Protein AF-A0A653C0L1-F1 (afdb_monomer)

Mean predicted aligned error: 23.34 Å

Foldseek 3Di:
DDWDQDPPRDIADADPPPRHHADPVRHDDDDDDDDDPPDPPDDDDDDDDPDDDVPVVVVVVVVVVVVVVCVVVVVVVVVVVVVVVVVVVVVVVVVVVVVVCVVVDDPDDPDDDDDPPVPDPPPVVPPPPPPPDPDPDDPVQKDFDDFPDADPVGTDTDIDD

Organism: Callosobruchus maculatus (NCBI:txid64391)

pLDDT: mean 72.15, std 14.88, range [45.66, 97.25]

Sequence (161 aa):
MACSPFPNNTYICLCTHDSFPPSANGTCRRNVVTVGPGVDGRIPVMPPRNTSLDSQKKEAAEITIDYARINFMVPSIFVGIISFVLLASIVAYCRRRSRRNAAQASPINLKQSLLVAERYAPNPQYSTCSAAGVPVLRKETLSFLKEVGEGCFGKVFKGEF

Structure (mmCIF, N/CA/C/O backbone):
data_AF-A0A653C0L1-F1
#
_entry.id   AF-A0A653C0L1-F1
#
loop_
_atom_site.group_PDB
_atom_site.id
_atom_site.type_symbol
_atom_site.label_atom_id
_atom_site.label_alt_id
_atom_site.label_comp_id
_atom_site.label_asym_id
_atom_site.label_entity_id
_atom_site.label_seq_id
_atom_site.pdbx_PDB_ins_code
_atom_site.Cartn_x
_atom_site.Cartn_y
_atom_site.Cartn_z
_atom_site.occupancy
_atom_site.B_iso_or_equiv
_atom_site.auth_seq_id
_atom_site.auth_comp_id
_atom_site.auth_asym_id
_atom_site.auth_atom_id
_atom_site.pdbx_PDB_model_num
ATOM 1 N N . MET A 1 1 ? 34.614 10.670 -36.253 1.00 77.50 1 MET A N 1
ATOM 2 C CA . MET A 1 1 ? 34.278 9.279 -35.884 1.00 77.50 1 MET A CA 1
ATOM 3 C C . ME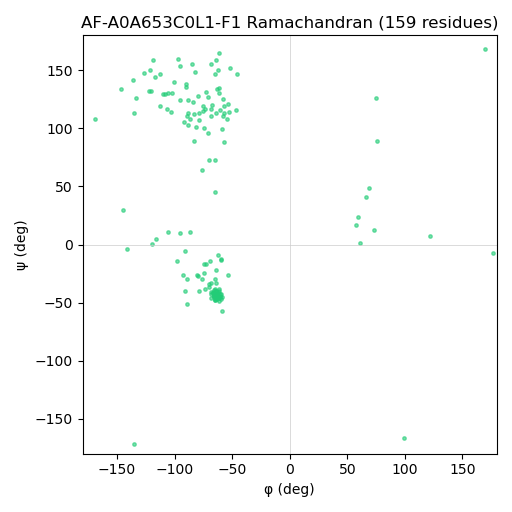T A 1 1 ? 33.655 9.297 -34.504 1.00 77.50 1 MET A C 1
ATOM 5 O O . MET A 1 1 ? 34.072 10.116 -33.693 1.00 77.50 1 MET A O 1
ATOM 9 N N . ALA A 1 2 ? 32.661 8.455 -34.261 1.00 83.81 2 ALA A N 1
ATOM 10 C CA . ALA A 1 2 ? 32.048 8.281 -32.951 1.00 83.81 2 ALA A CA 1
ATOM 11 C C . ALA A 1 2 ? 31.858 6.785 -32.705 1.00 83.81 2 ALA A C 1
ATOM 13 O O . ALA A 1 2 ? 31.539 6.052 -33.639 1.00 83.81 2 ALA A O 1
ATOM 14 N N . CYS A 1 3 ? 32.081 6.332 -31.475 1.00 85.88 3 CYS A N 1
ATOM 15 C CA . CYS A 1 3 ? 31.923 4.925 -31.131 1.00 85.88 3 CYS A CA 1
ATOM 16 C C . CYS A 1 3 ? 30.647 4.741 -30.314 1.00 85.88 3 CYS A C 1
ATOM 18 O O . CYS A 1 3 ? 30.401 5.477 -29.358 1.00 85.88 3 CYS A O 1
ATOM 20 N N . SER A 1 4 ? 29.828 3.777 -30.722 1.00 81.50 4 SER A N 1
ATOM 21 C CA . SER A 1 4 ? 28.584 3.410 -30.053 1.00 81.50 4 SER A CA 1
ATOM 22 C C . SER A 1 4 ? 28.707 2.008 -29.456 1.00 81.50 4 SER A C 1
ATOM 24 O O . SER A 1 4 ? 29.382 1.155 -30.044 1.00 81.50 4 SER A O 1
ATOM 26 N N . PRO A 1 5 ? 28.063 1.743 -28.308 1.00 84.94 5 PRO A N 1
ATOM 27 C CA . PRO A 1 5 ? 28.040 0.406 -27.730 1.00 84.94 5 PRO A CA 1
ATOM 28 C C . PRO A 1 5 ? 27.360 -0.580 -28.694 1.00 84.94 5 PRO A C 1
ATOM 30 O O . PRO A 1 5 ? 26.315 -0.279 -29.272 1.00 84.94 5 PRO A O 1
ATOM 33 N N . PHE A 1 6 ? 27.967 -1.750 -28.867 1.00 84.62 6 PHE A N 1
ATOM 34 C CA . PHE A 1 6 ? 27.491 -2.876 -29.670 1.00 84.62 6 PHE A CA 1
ATOM 35 C C . PHE A 1 6 ? 27.286 -4.096 -28.741 1.00 84.62 6 PHE A C 1
ATOM 37 O O . PHE A 1 6 ? 27.829 -4.110 -27.628 1.00 84.62 6 PHE A O 1
ATOM 44 N N . PRO A 1 7 ? 26.470 -5.107 -29.109 1.00 80.19 7 PRO A N 1
ATOM 45 C CA . PRO A 1 7 ? 26.206 -6.252 -28.239 1.00 80.19 7 PRO A CA 1
ATOM 46 C C . PRO A 1 7 ? 27.479 -6.927 -27.711 1.00 80.19 7 PRO A C 1
ATOM 48 O O . PRO A 1 7 ? 28.527 -6.919 -28.357 1.00 80.19 7 PRO A O 1
ATOM 51 N N . ASN A 1 8 ? 27.368 -7.546 -26.532 1.00 80.12 8 ASN A N 1
ATOM 52 C CA . ASN A 1 8 ? 28.460 -8.249 -25.850 1.00 80.12 8 ASN A CA 1
ATOM 53 C C . ASN A 1 8 ? 29.618 -7.346 -25.367 1.00 80.12 8 ASN A C 1
ATOM 55 O O . ASN A 1 8 ? 30.785 -7.707 -25.486 1.00 80.12 8 ASN A O 1
ATOM 59 N N . ASN A 1 9 ? 29.302 -6.164 -24.816 1.00 69.88 9 ASN A N 1
ATOM 60 C CA . ASN A 1 9 ? 30.289 -5.229 -24.248 1.00 69.88 9 ASN A CA 1
ATOM 61 C C . ASN A 1 9 ? 31.356 -4.742 -25.250 1.00 69.88 9 ASN A C 1
ATOM 63 O O . ASN A 1 9 ? 32.451 -4.330 -24.864 1.00 69.88 9 ASN A O 1
ATOM 67 N N . THR A 1 10 ? 31.037 -4.787 -26.543 1.00 85.06 10 THR A N 1
ATOM 68 C CA . THR A 1 10 ? 31.927 -4.334 -27.611 1.00 85.06 10 THR A CA 1
ATOM 69 C C . THR A 1 10 ? 31.569 -2.912 -28.035 1.00 85.06 10 THR A C 1
ATOM 71 O O . THR A 1 10 ? 30.471 -2.420 -27.779 1.00 85.06 10 THR A O 1
ATOM 74 N N . TYR A 1 11 ? 32.508 -2.222 -28.676 1.00 85.31 11 TYR A N 1
ATOM 75 C CA . TYR A 1 11 ? 32.294 -0.880 -29.208 1.00 85.31 11 TYR A CA 1
ATOM 76 C C . TYR A 1 11 ? 32.540 -0.908 -30.707 1.00 85.31 11 TYR A C 1
ATOM 78 O O . TYR A 1 11 ? 33.557 -1.435 -31.158 1.00 85.31 11 TYR A O 1
ATOM 86 N N . ILE A 1 12 ? 31.623 -0.323 -31.474 1.00 86.31 12 ILE A N 1
ATOM 87 C CA . ILE A 1 12 ? 31.801 -0.130 -32.912 1.00 86.31 12 ILE A CA 1
ATOM 88 C C . ILE A 1 12 ? 31.987 1.354 -33.190 1.00 86.31 12 ILE A C 1
ATOM 90 O O . ILE A 1 12 ? 31.212 2.187 -32.722 1.00 86.31 12 ILE A O 1
ATOM 94 N N . CYS A 1 13 ? 33.037 1.693 -33.931 1.00 85.44 13 CYS A N 1
ATOM 95 C CA . CYS A 1 13 ? 33.300 3.064 -34.338 1.00 85.44 13 CYS A CA 1
ATOM 96 C C . CYS A 1 13 ? 32.739 3.295 -35.736 1.00 85.44 13 CYS A C 1
ATOM 98 O O . CYS A 1 13 ? 33.072 2.579 -36.678 1.00 85.44 13 CYS A O 1
ATOM 100 N N . LEU A 1 14 ? 31.884 4.306 -35.848 1.00 89.06 14 LEU A N 1
ATOM 101 C CA . LEU A 1 14 ? 31.188 4.669 -37.070 1.00 89.06 14 LEU A CA 1
ATOM 102 C C . LEU A 1 14 ? 31.529 6.108 -37.463 1.00 89.06 14 LEU A C 1
ATOM 104 O O . LEU A 1 14 ? 31.838 6.984 -36.638 1.00 89.06 14 LEU A O 1
ATOM 108 N N . CYS A 1 15 ? 31.496 6.359 -38.762 1.00 86.56 15 CYS A N 1
ATOM 109 C CA . CYS A 1 15 ? 31.664 7.686 -39.316 1.00 86.56 15 CYS A CA 1
ATOM 110 C C . CYS A 1 15 ? 30.406 8.525 -39.036 1.00 86.56 15 CYS A C 1
ATOM 112 O O . CYS A 1 15 ? 29.278 8.092 -39.230 1.00 86.56 15 CYS A O 1
ATOM 114 N N . THR A 1 16 ? 30.587 9.746 -38.531 1.00 83.44 16 THR A N 1
ATOM 115 C CA . THR A 1 16 ? 29.479 10.570 -38.006 1.00 83.44 16 THR A CA 1
ATOM 116 C C . THR A 1 16 ? 28.566 11.138 -39.087 1.00 83.44 16 THR A C 1
ATOM 118 O O . THR A 1 16 ? 27.482 11.610 -38.774 1.00 83.44 16 THR A O 1
ATOM 121 N N . HIS A 1 17 ? 29.018 11.143 -40.341 1.00 80.94 17 HIS A N 1
ATOM 122 C CA . HIS A 1 17 ? 28.294 11.754 -41.452 1.00 80.94 17 HIS A CA 1
ATOM 123 C C . HIS A 1 17 ? 27.376 10.782 -42.207 1.00 80.94 17 HIS A C 1
ATOM 125 O O . HIS A 1 17 ? 26.403 11.215 -42.811 1.00 80.94 17 HIS A O 1
ATOM 131 N N . ASP A 1 18 ? 27.694 9.490 -42.182 1.00 80.19 18 ASP A N 1
ATOM 132 C CA . ASP A 1 18 ? 27.101 8.450 -43.029 1.00 80.19 18 ASP A CA 1
ATOM 133 C C . ASP A 1 18 ? 26.869 7.123 -42.283 1.00 80.19 18 ASP A C 1
ATOM 135 O O . ASP A 1 18 ? 26.308 6.192 -42.849 1.00 80.19 18 ASP A O 1
ATOM 139 N N . SER A 1 19 ? 27.290 7.027 -41.016 1.00 81.88 19 SER A N 1
ATOM 140 C CA . SER A 1 19 ? 27.166 5.840 -40.159 1.00 81.88 19 SER A CA 1
ATOM 141 C C . SER A 1 19 ? 27.823 4.569 -40.715 1.00 81.88 19 SER A C 1
ATOM 143 O O . SER A 1 19 ? 27.559 3.479 -40.210 1.00 81.88 19 SER A O 1
ATOM 145 N N . PHE A 1 20 ? 28.716 4.689 -41.701 1.00 83.56 20 PHE A N 1
ATOM 146 C CA . PHE A 1 20 ? 29.486 3.566 -42.233 1.00 83.56 20 PHE A CA 1
ATOM 147 C C . PHE A 1 20 ? 30.749 3.295 -41.398 1.00 83.56 20 PHE A C 1
ATOM 149 O O . PHE A 1 20 ? 31.251 4.196 -40.709 1.00 83.56 20 PHE A O 1
ATOM 156 N N . PRO A 1 21 ? 31.277 2.055 -41.427 1.00 84.44 21 PRO A N 1
ATOM 157 C CA . PRO A 1 21 ? 32.549 1.744 -40.792 1.00 84.44 21 PRO A CA 1
ATOM 158 C C . PRO A 1 21 ? 33.699 2.506 -41.476 1.00 84.44 21 PRO A C 1
ATOM 160 O O . PRO A 1 21 ? 33.659 2.730 -42.691 1.00 84.44 21 PRO A O 1
ATOM 163 N N . PRO A 1 22 ? 34.734 2.911 -40.720 1.00 85.38 22 PRO A N 1
ATOM 164 C CA . PRO A 1 22 ? 35.908 3.554 -41.292 1.00 85.38 22 PRO A CA 1
ATOM 165 C C . PRO A 1 22 ? 36.665 2.597 -42.221 1.00 85.38 22 PRO A C 1
ATOM 167 O O . PRO A 1 22 ? 36.565 1.374 -42.112 1.00 85.38 22 PRO A O 1
ATOM 170 N N . SER A 1 23 ? 37.469 3.165 -43.118 1.00 82.94 23 SER A N 1
ATOM 171 C CA . SER A 1 23 ? 38.424 2.392 -43.918 1.00 82.94 23 SER A CA 1
ATOM 172 C C . SER A 1 23 ? 39.448 1.686 -43.016 1.00 82.94 23 SER A C 1
ATOM 174 O O . SER A 1 23 ? 39.627 2.071 -41.860 1.00 82.94 23 SER A O 1
ATOM 176 N N . ALA A 1 24 ? 40.181 0.701 -43.545 1.00 79.50 24 ALA A N 1
ATOM 177 C CA . ALA A 1 24 ? 41.210 -0.047 -42.809 1.00 79.50 24 ALA A CA 1
ATOM 178 C C . ALA A 1 24 ? 42.271 0.858 -42.144 1.00 79.50 24 ALA A C 1
ATOM 180 O O . ALA A 1 24 ? 42.830 0.509 -41.110 1.00 79.50 24 ALA A O 1
ATOM 181 N N . ASN A 1 25 ? 42.486 2.058 -42.692 1.00 80.94 25 ASN A N 1
ATOM 182 C CA . ASN A 1 25 ? 43.395 3.070 -42.147 1.00 80.94 25 ASN A CA 1
ATOM 183 C C . ASN A 1 25 ? 42.745 3.982 -41.082 1.00 80.94 25 ASN A C 1
ATOM 185 O O . ASN A 1 25 ? 43.303 5.020 -40.737 1.00 80.94 25 ASN A O 1
ATOM 189 N N . GLY A 1 26 ? 41.539 3.659 -40.602 1.00 79.50 26 GLY A N 1
ATOM 190 C CA . GLY A 1 26 ? 40.805 4.444 -39.604 1.00 79.50 26 GLY A CA 1
ATOM 191 C C . GLY A 1 26 ? 40.218 5.759 -40.130 1.00 79.50 26 GLY A C 1
ATOM 192 O O . GLY A 1 26 ? 39.795 6.607 -39.346 1.00 79.50 26 GLY A O 1
ATOM 193 N N . THR A 1 27 ? 40.185 5.960 -41.448 1.00 80.88 27 THR A N 1
ATOM 194 C CA . THR A 1 27 ? 39.716 7.205 -42.067 1.00 80.88 27 THR A CA 1
ATOM 195 C C . THR A 1 27 ? 38.285 7.083 -42.583 1.00 80.88 27 THR A C 1
ATOM 197 O O . THR A 1 27 ? 37.888 6.073 -43.164 1.00 80.88 27 THR A O 1
ATOM 200 N N . CYS A 1 28 ? 37.502 8.144 -42.386 1.00 82.50 28 CYS A N 1
ATOM 201 C CA . CYS A 1 28 ? 36.182 8.298 -42.993 1.00 82.50 28 CYS A CA 1
ATOM 202 C C . CYS A 1 28 ? 36.320 9.004 -44.340 1.00 82.50 28 CYS A C 1
ATOM 204 O O . CYS A 1 28 ? 37.058 9.990 -44.451 1.00 82.50 28 CYS A O 1
ATOM 206 N N . ARG A 1 29 ? 35.589 8.540 -45.356 1.00 82.94 29 ARG A N 1
ATOM 207 C CA . ARG A 1 29 ? 35.519 9.243 -46.640 1.00 82.94 29 ARG A CA 1
ATOM 208 C C . ARG A 1 29 ? 34.924 10.632 -46.404 1.00 82.94 29 ARG A C 1
ATOM 210 O O . ARG A 1 29 ? 33.914 10.766 -45.727 1.00 82.94 29 ARG A O 1
ATOM 217 N N . ARG A 1 30 ? 35.566 11.680 -46.923 1.00 73.31 30 ARG A N 1
ATOM 218 C CA . ARG A 1 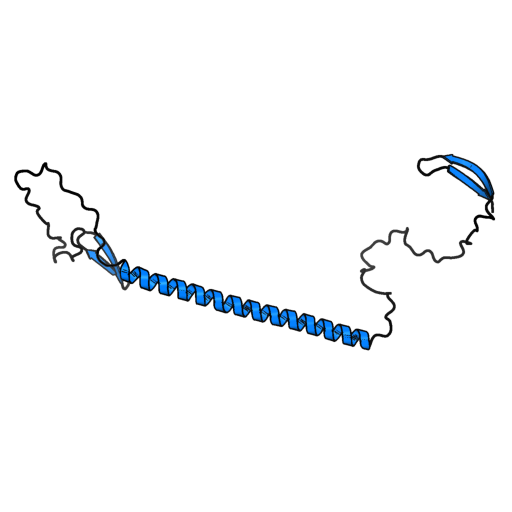30 ? 35.033 13.045 -46.846 1.00 73.31 30 ARG A CA 1
ATOM 219 C C . ARG A 1 30 ? 34.141 13.293 -48.056 1.00 73.31 30 ARG A C 1
ATOM 221 O O . ARG A 1 30 ? 34.614 13.188 -49.186 1.00 73.31 30 ARG A O 1
ATOM 228 N N . ASN A 1 31 ? 32.894 13.687 -47.820 1.00 70.56 31 ASN A N 1
ATOM 229 C CA . ASN A 1 31 ? 32.050 14.236 -48.876 1.00 70.56 31 ASN A CA 1
ATOM 230 C C . ASN A 1 31 ? 32.454 15.693 -49.118 1.00 70.56 31 ASN A C 1
ATOM 232 O O . ASN A 1 31 ? 32.318 16.540 -48.236 1.00 70.56 31 ASN A O 1
ATOM 236 N N . VAL A 1 32 ? 33.004 15.971 -50.300 1.00 69.88 32 VAL A N 1
ATOM 237 C CA . VAL A 1 32 ? 33.327 17.333 -50.733 1.00 69.88 32 VAL A CA 1
ATOM 238 C C . VAL A 1 32 ? 32.094 17.893 -51.424 1.00 69.88 32 VAL A C 1
ATOM 240 O O . VAL A 1 32 ? 31.690 17.398 -52.473 1.00 69.88 32 VAL A O 1
ATOM 243 N N . VAL A 1 33 ? 31.481 18.909 -50.822 1.00 66.06 33 VAL A N 1
ATOM 244 C CA . VAL A 1 33 ? 30.366 19.628 -51.440 1.00 66.06 33 VAL A CA 1
ATOM 245 C C . VAL A 1 33 ? 30.960 20.679 -52.372 1.00 66.06 33 VAL A C 1
ATOM 247 O O . VAL A 1 33 ? 31.606 21.621 -51.918 1.00 66.06 33 VAL A O 1
ATOM 250 N N . THR A 1 34 ? 30.781 20.507 -53.681 1.00 64.44 34 THR A N 1
ATOM 251 C CA . THR A 1 34 ? 31.145 21.522 -54.675 1.00 64.44 34 THR A CA 1
ATOM 252 C C . THR A 1 34 ? 30.213 22.718 -54.536 1.00 64.44 34 THR A C 1
ATOM 254 O O . THR A 1 34 ? 29.004 22.591 -54.730 1.00 64.44 34 THR A O 1
ATOM 257 N N . VAL A 1 35 ? 30.771 23.877 -54.189 1.00 62.28 35 VAL A N 1
ATOM 258 C CA . VAL A 1 35 ? 30.021 25.132 -54.092 1.00 62.28 35 VAL A CA 1
ATOM 259 C C . VAL A 1 35 ? 29.822 25.664 -55.511 1.00 62.28 35 VAL A C 1
ATOM 261 O O . VAL A 1 35 ? 30.778 26.085 -56.157 1.00 62.28 35 VAL A O 1
ATOM 264 N N . GLY A 1 36 ? 28.596 25.573 -56.030 1.00 61.91 36 GLY A N 1
ATOM 265 C CA . GLY A 1 36 ? 28.242 26.176 -57.316 1.00 61.91 36 GLY A CA 1
ATOM 266 C C . GLY A 1 36 ? 28.258 27.711 -57.239 1.00 61.91 36 GLY A C 1
ATOM 267 O O . GLY A 1 36 ? 28.083 28.265 -56.148 1.00 61.91 36 GLY A O 1
ATOM 268 N N . PRO A 1 37 ? 28.454 28.420 -58.366 1.00 57.88 37 PRO A N 1
ATOM 269 C CA . PRO A 1 37 ? 28.410 29.877 -58.379 1.00 57.88 37 PRO A CA 1
ATOM 270 C C . PRO A 1 37 ? 26.989 30.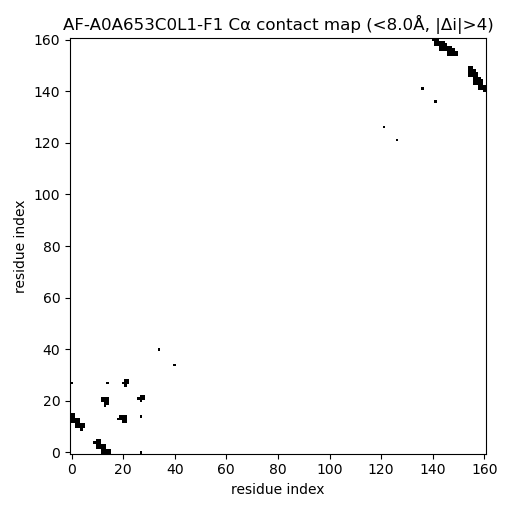333 -58.016 1.00 57.88 37 PRO A C 1
ATOM 272 O O . PRO A 1 37 ? 26.046 30.054 -58.750 1.00 57.88 37 PRO A O 1
ATOM 275 N N . GLY A 1 38 ? 26.829 30.987 -56.860 1.00 60.00 38 GLY A N 1
ATOM 276 C CA . GLY A 1 38 ? 25.536 31.499 -56.381 1.00 60.00 38 GLY A CA 1
ATOM 277 C C . GLY A 1 38 ? 25.067 30.985 -55.015 1.00 60.00 38 GLY A C 1
ATOM 278 O O . GLY A 1 38 ? 23.944 31.280 -54.619 1.00 60.00 38 GLY A O 1
ATOM 279 N N . VAL A 1 39 ? 25.891 30.235 -54.277 1.00 58.38 39 VAL A N 1
ATOM 280 C CA . VAL A 1 39 ? 25.597 29.872 -52.881 1.00 58.38 39 VAL A CA 1
ATOM 281 C C . VAL A 1 39 ? 26.448 30.749 -51.960 1.00 58.38 39 VAL A C 1
ATOM 283 O O . VAL A 1 39 ? 27.670 30.619 -51.966 1.00 58.38 39 VAL A O 1
ATOM 286 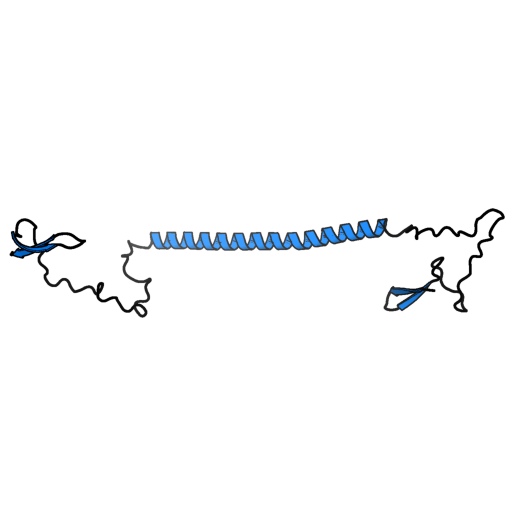N N . ASP A 1 40 ? 25.809 31.627 -51.177 1.00 56.62 40 ASP A N 1
ATOM 287 C CA . ASP A 1 40 ? 26.402 32.632 -50.262 1.00 56.62 40 ASP A CA 1
ATOM 288 C C . ASP A 1 40 ? 27.197 32.041 -49.073 1.00 56.62 40 ASP A C 1
ATOM 290 O O . ASP A 1 40 ? 27.013 32.424 -47.917 1.00 56.62 40 ASP A O 1
ATOM 294 N N . GLY A 1 41 ? 28.056 31.044 -49.301 1.00 58.88 41 GLY A N 1
ATOM 295 C CA . GLY A 1 41 ? 28.920 30.431 -48.282 1.00 58.88 41 GLY A CA 1
ATOM 296 C C . GLY A 1 41 ? 28.182 29.759 -47.113 1.00 58.88 41 GLY A C 1
ATOM 297 O O . GLY A 1 41 ? 28.821 29.230 -46.205 1.00 58.88 41 GLY A O 1
ATOM 298 N N . ARG A 1 42 ? 26.845 29.759 -47.112 1.00 57.47 42 ARG A N 1
ATOM 299 C CA . ARG A 1 42 ? 26.007 29.191 -46.055 1.00 57.47 42 ARG A CA 1
ATOM 300 C C . ARG A 1 42 ? 25.674 27.746 -46.391 1.00 57.47 42 ARG A C 1
ATOM 302 O O . ARG A 1 42 ? 24.848 27.468 -47.255 1.00 57.47 42 ARG A O 1
ATOM 309 N N . ILE A 1 43 ? 26.319 26.828 -45.680 1.00 63.69 43 ILE A N 1
ATOM 310 C CA . ILE A 1 43 ? 25.993 25.402 -45.714 1.00 63.69 43 ILE A CA 1
ATOM 311 C C . ILE A 1 43 ? 24.698 25.206 -44.908 1.00 63.69 43 ILE A C 1
ATOM 313 O O . ILE A 1 43 ? 24.690 25.518 -43.713 1.00 63.69 43 ILE A O 1
ATOM 317 N N . PRO A 1 44 ? 23.600 24.708 -45.503 1.00 61.66 44 PRO A N 1
ATOM 318 C CA . PRO A 1 44 ? 22.389 24.413 -44.750 1.00 61.66 44 PRO A CA 1
ATOM 319 C C . PRO A 1 44 ? 22.651 23.232 -43.808 1.00 61.66 44 PRO A C 1
ATOM 321 O O . PRO A 1 44 ? 22.829 22.094 -44.239 1.00 61.66 44 PRO A O 1
ATOM 324 N N . VAL A 1 45 ? 22.683 23.503 -42.503 1.00 57.72 45 VAL A N 1
ATOM 325 C CA . VAL A 1 45 ? 22.690 22.468 -41.463 1.00 57.72 45 VAL A CA 1
ATOM 326 C C . VAL A 1 45 ? 21.286 21.88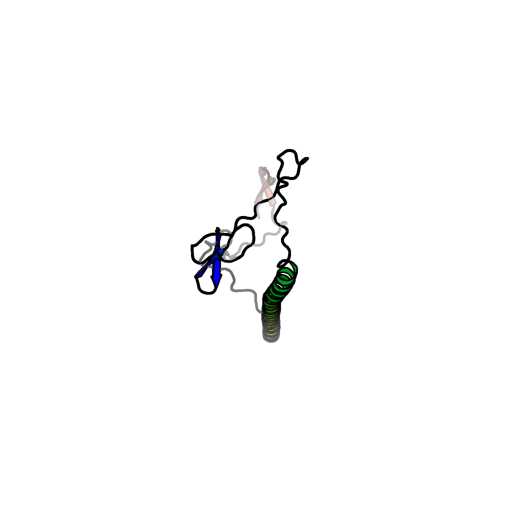3 -41.367 1.00 57.72 45 VAL A C 1
ATOM 328 O O . VAL A 1 45 ? 20.385 22.475 -40.778 1.00 57.72 45 VAL A O 1
ATOM 331 N N . MET A 1 46 ? 21.089 20.721 -41.986 1.00 61.66 46 MET A N 1
ATOM 332 C CA . MET A 1 46 ? 19.879 19.928 -41.797 1.00 61.66 46 MET A CA 1
ATOM 333 C C . MET A 1 46 ? 20.003 19.144 -40.482 1.00 61.66 46 MET A C 1
ATOM 335 O O . MET A 1 46 ? 21.009 18.458 -40.286 1.00 61.66 46 MET A O 1
ATOM 339 N N . PRO A 1 47 ? 19.018 19.224 -39.569 1.00 58.72 47 PRO A N 1
ATOM 340 C CA . PRO A 1 47 ? 18.993 18.353 -38.403 1.00 58.72 47 PRO A CA 1
ATOM 341 C C . PRO A 1 47 ? 18.876 16.884 -38.850 1.00 58.72 47 PRO A C 1
ATOM 343 O O . PRO A 1 47 ? 18.301 16.611 -39.910 1.00 58.72 47 PRO A O 1
ATOM 346 N N . PRO A 1 48 ? 19.415 15.929 -38.070 1.00 56.97 48 PRO A N 1
ATOM 347 C CA . PRO A 1 48 ? 19.385 14.517 -38.426 1.00 56.97 48 PRO A CA 1
ATOM 348 C C . PRO A 1 48 ? 17.939 14.058 -38.636 1.00 56.97 48 PRO A C 1
ATOM 350 O O . PRO A 1 48 ? 17.091 14.142 -37.746 1.00 56.97 48 PRO A O 1
ATOM 353 N N . ARG A 1 49 ? 17.650 13.592 -39.853 1.00 56.31 49 ARG A N 1
ATOM 354 C CA . ARG A 1 49 ? 16.370 12.983 -40.206 1.00 56.31 49 ARG A CA 1
ATOM 355 C C . ARG A 1 49 ? 16.419 11.536 -39.736 1.00 56.31 49 ARG A C 1
ATOM 357 O O . ARG A 1 49 ? 17.031 10.692 -40.384 1.00 56.31 49 ARG A O 1
ATOM 364 N N . ASN A 1 50 ? 15.791 11.264 -38.596 1.00 47.53 50 ASN A N 1
ATOM 365 C CA . ASN A 1 50 ? 15.669 9.924 -38.019 1.00 47.53 50 ASN A CA 1
ATOM 366 C C . ASN A 1 50 ? 14.711 9.079 -38.872 1.00 47.53 50 ASN A C 1
ATOM 368 O O . ASN A 1 50 ? 13.565 8.833 -38.502 1.00 47.53 50 ASN A O 1
ATOM 372 N N . THR A 1 51 ? 15.150 8.672 -40.056 1.00 58.41 51 THR A N 1
ATOM 373 C CA . THR A 1 51 ? 14.453 7.664 -40.853 1.00 58.41 51 THR A CA 1
ATOM 374 C C . THR A 1 51 ? 14.908 6.300 -40.344 1.00 58.41 51 THR A C 1
ATOM 376 O O . THR A 1 51 ? 16.101 6.026 -40.341 1.00 58.41 51 THR A O 1
ATOM 379 N N . SER A 1 52 ? 13.951 5.467 -39.917 1.00 56.72 52 SER A N 1
ATOM 380 C CA . SER A 1 52 ? 14.078 4.090 -39.391 1.00 56.72 52 SER A CA 1
ATOM 381 C C . SER A 1 52 ? 14.596 3.919 -37.950 1.00 56.72 52 SER A C 1
ATOM 383 O O . SER A 1 52 ? 15.784 3.757 -37.722 1.00 56.72 52 SER A O 1
ATOM 385 N N . LEU A 1 53 ? 13.660 3.929 -36.983 1.00 53.12 53 LEU A N 1
ATOM 386 C CA . LEU A 1 53 ? 13.671 3.173 -35.702 1.00 53.12 53 LEU A CA 1
ATOM 387 C C . LEU A 1 53 ? 12.458 3.510 -34.805 1.00 53.12 53 LEU A C 1
ATOM 389 O O . LEU A 1 53 ? 12.250 2.860 -33.786 1.00 53.12 53 LEU A O 1
ATOM 393 N N . ASP A 1 54 ? 11.637 4.500 -35.171 1.00 51.44 54 ASP A N 1
ATOM 394 C CA . ASP A 1 54 ? 10.507 4.939 -34.335 1.00 51.44 54 ASP A CA 1
ATOM 395 C C . ASP A 1 54 ? 9.255 4.048 -34.467 1.00 51.44 54 ASP A C 1
ATOM 397 O O . ASP A 1 54 ? 8.493 3.913 -33.516 1.00 51.44 54 ASP A O 1
ATOM 401 N N . SER A 1 55 ? 9.056 3.364 -35.600 1.00 51.41 55 SER A N 1
ATOM 402 C CA . SER A 1 55 ? 7.864 2.521 -35.797 1.00 51.41 55 SER A CA 1
ATOM 403 C C . SER A 1 55 ? 7.956 1.156 -35.102 1.00 51.41 55 SER A C 1
ATOM 405 O O . SER A 1 55 ? 6.992 0.746 -34.473 1.00 51.41 55 SER A O 1
ATOM 407 N N . GLN A 1 56 ? 9.117 0.484 -35.109 1.00 50.94 56 GLN A N 1
ATOM 408 C CA . GLN A 1 56 ? 9.280 -0.801 -34.398 1.00 50.94 56 GLN A CA 1
ATOM 409 C C . GLN A 1 56 ? 9.504 -0.642 -32.885 1.00 50.94 56 GLN A C 1
ATOM 411 O O . GLN A 1 56 ? 9.148 -1.527 -32.110 1.00 50.94 56 GLN A O 1
ATOM 416 N N . LYS A 1 57 ? 10.070 0.487 -32.432 1.00 49.69 57 LYS A N 1
ATOM 417 C CA . LYS A 1 57 ? 10.287 0.741 -30.999 1.00 49.69 57 LYS A CA 1
ATOM 418 C C . LYS A 1 57 ? 8.997 1.130 -30.273 1.00 49.69 57 LYS A C 1
ATOM 420 O O . LYS A 1 57 ? 8.869 0.818 -29.093 1.00 49.69 57 LYS A O 1
ATOM 425 N N . LYS A 1 58 ? 8.046 1.772 -30.960 1.00 51.78 58 LYS A N 1
ATOM 426 C CA . LYS A 1 58 ? 6.720 2.079 -30.403 1.00 51.78 58 LYS A CA 1
ATOM 427 C C . LYS A 1 58 ? 5.893 0.813 -30.190 1.00 51.78 58 LYS A C 1
ATOM 429 O O . LYS A 1 58 ? 5.407 0.613 -29.087 1.00 51.78 58 LYS A O 1
ATOM 434 N N . GLU A 1 59 ? 5.861 -0.082 -31.174 1.00 56.69 59 GLU A N 1
ATOM 435 C CA . GLU A 1 59 ? 5.092 -1.331 -31.095 1.00 56.69 59 GLU A CA 1
ATOM 436 C C . GLU A 1 59 ? 5.638 -2.292 -30.019 1.00 56.69 59 GLU A C 1
ATOM 438 O O . GLU A 1 59 ? 4.884 -2.806 -29.197 1.00 56.69 59 GLU A O 1
ATOM 443 N N . ALA A 1 60 ? 6.964 -2.460 -29.922 1.00 58.50 60 ALA A N 1
ATOM 444 C CA . ALA A 1 60 ? 7.565 -3.296 -28.877 1.00 58.50 60 ALA A CA 1
ATOM 445 C C . ALA A 1 60 ? 7.451 -2.686 -27.463 1.00 58.50 60 ALA A C 1
ATOM 447 O O . ALA A 1 60 ? 7.300 -3.420 -26.483 1.00 58.50 60 ALA A O 1
ATOM 448 N N . ALA A 1 61 ? 7.517 -1.355 -27.325 1.00 61.19 61 ALA A N 1
ATOM 449 C CA . ALA A 1 61 ? 7.370 -0.689 -26.029 1.00 61.19 61 ALA A CA 1
ATOM 450 C C . ALA A 1 61 ? 5.915 -0.691 -25.533 1.00 61.19 61 ALA A C 1
ATOM 452 O O . ALA A 1 61 ? 5.692 -0.892 -24.341 1.00 61.19 61 ALA A O 1
ATOM 453 N N . GLU A 1 62 ? 4.939 -0.520 -26.425 1.00 61.53 62 GLU A N 1
ATOM 454 C CA . GLU A 1 62 ? 3.509 -0.554 -26.097 1.00 61.53 62 GLU A CA 1
ATOM 455 C C . GLU A 1 62 ? 3.088 -1.951 -25.612 1.00 61.53 62 GLU A C 1
ATOM 457 O O . GLU A 1 62 ? 2.567 -2.084 -24.504 1.00 61.53 62 GLU A O 1
ATOM 462 N N . ILE A 1 63 ? 3.484 -3.008 -26.336 1.00 66.00 63 ILE A N 1
ATOM 463 C CA . ILE A 1 63 ? 3.218 -4.403 -25.941 1.00 66.00 63 ILE A CA 1
ATOM 464 C C . ILE A 1 63 ? 3.874 -4.746 -24.590 1.00 66.00 63 ILE A C 1
ATOM 466 O O . ILE A 1 63 ? 3.276 -5.436 -23.762 1.00 66.00 63 ILE A O 1
ATOM 470 N N . THR A 1 64 ? 5.087 -4.246 -24.323 1.00 69.69 64 THR A N 1
ATOM 471 C CA . THR A 1 64 ? 5.790 -4.516 -23.053 1.00 69.69 64 THR A CA 1
ATOM 472 C C . THR A 1 64 ? 5.133 -3.800 -21.865 1.00 69.69 64 THR A C 1
ATOM 474 O O . THR A 1 64 ? 5.065 -4.359 -20.766 1.00 69.69 64 THR A O 1
ATOM 477 N N . ILE A 1 65 ? 4.620 -2.580 -22.067 1.00 70.25 65 ILE A N 1
ATOM 478 C CA . ILE A 1 65 ? 3.912 -1.818 -21.027 1.00 70.25 65 ILE A CA 1
ATOM 479 C C . ILE A 1 65 ? 2.575 -2.485 -20.686 1.00 70.25 65 ILE A C 1
ATOM 481 O O . ILE A 1 65 ? 2.245 -2.603 -19.501 1.00 70.25 65 ILE A O 1
ATOM 485 N N . ASP A 1 66 ? 1.837 -2.972 -21.682 1.00 75.69 66 ASP A N 1
ATOM 486 C CA . ASP A 1 66 ? 0.567 -3.665 -21.455 1.00 75.69 66 ASP A CA 1
ATOM 487 C C . ASP A 1 66 ? 0.764 -4.997 -20.727 1.00 75.69 66 ASP A C 1
ATOM 489 O O . ASP A 1 66 ? 0.050 -5.287 -19.763 1.00 75.69 66 ASP A O 1
ATOM 493 N N . TYR A 1 67 ? 1.801 -5.762 -21.080 1.00 77.88 67 TYR A N 1
ATOM 494 C CA . TYR A 1 67 ? 2.129 -7.002 -20.372 1.00 77.88 67 TYR A CA 1
ATOM 495 C C . TYR A 1 67 ? 2.535 -6.752 -18.914 1.00 77.88 67 TYR A C 1
ATOM 497 O O . TYR A 1 67 ? 2.116 -7.483 -18.015 1.00 77.88 67 TYR A O 1
ATOM 505 N N . ALA A 1 68 ? 3.306 -5.693 -18.647 1.00 75.62 68 ALA A N 1
ATOM 506 C CA . ALA A 1 68 ? 3.677 -5.307 -17.287 1.00 75.62 68 ALA A CA 1
ATOM 507 C C . ALA A 1 68 ? 2.461 -4.847 -16.461 1.00 75.62 68 ALA A C 1
ATOM 509 O O . ALA A 1 68 ? 2.342 -5.199 -15.285 1.00 75.62 68 ALA A O 1
ATOM 510 N N . ARG A 1 69 ? 1.523 -4.110 -17.072 1.00 76.88 69 ARG A N 1
ATOM 511 C CA . ARG A 1 69 ? 0.267 -3.700 -16.423 1.00 76.88 69 ARG A CA 1
ATOM 512 C C . ARG A 1 69 ? -0.630 -4.891 -16.107 1.00 76.88 69 ARG A C 1
ATOM 514 O O . ARG A 1 69 ? -1.134 -4.972 -14.987 1.00 76.88 69 ARG A O 1
ATOM 521 N N . ILE A 1 70 ? -0.794 -5.827 -17.041 1.00 78.19 70 ILE A N 1
ATOM 522 C 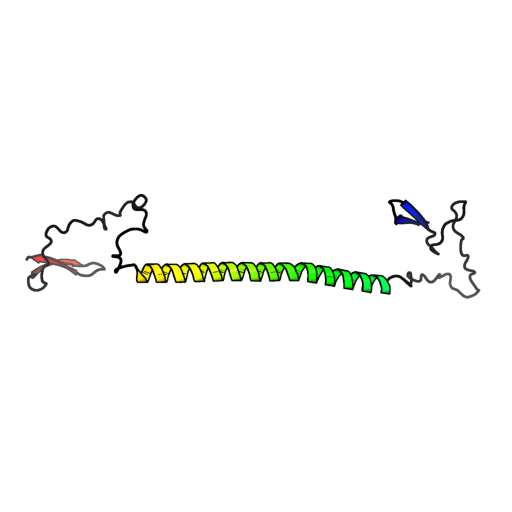CA . ILE A 1 70 ? -1.579 -7.053 -16.834 1.00 78.19 70 ILE A CA 1
ATOM 523 C C . ILE A 1 70 ? -0.940 -7.904 -15.729 1.00 78.19 70 ILE A C 1
ATOM 525 O O . ILE A 1 70 ? -1.623 -8.289 -14.779 1.00 78.19 70 ILE A O 1
ATOM 529 N N . ASN A 1 71 ? 0.379 -8.107 -15.778 1.00 79.75 71 ASN A N 1
ATOM 530 C CA . ASN A 1 71 ? 1.107 -8.885 -14.774 1.00 79.75 71 ASN A CA 1
ATOM 531 C C . ASN A 1 71 ? 1.078 -8.269 -13.369 1.00 79.75 71 ASN A C 1
ATOM 533 O O . ASN A 1 71 ? 1.269 -8.996 -12.401 1.00 79.75 71 ASN A O 1
ATOM 537 N N . PHE A 1 72 ? 0.829 -6.965 -13.226 1.00 80.50 72 PHE A N 1
ATOM 538 C CA . PHE A 1 72 ? 0.661 -6.323 -11.919 1.00 80.50 72 PHE A CA 1
ATOM 539 C C . PHE A 1 72 ? -0.802 -6.310 -11.446 1.00 80.50 72 PHE A C 1
ATOM 541 O O . PHE A 1 72 ? -1.090 -6.557 -10.273 1.00 80.50 72 PHE A O 1
ATOM 548 N N . MET A 1 73 ? -1.746 -6.058 -12.357 1.00 81.25 73 MET A N 1
ATOM 549 C CA . MET A 1 73 ? -3.177 -5.969 -12.042 1.00 81.25 73 MET A CA 1
ATOM 550 C C . MET A 1 73 ? -3.769 -7.323 -11.650 1.00 81.25 73 MET A C 1
ATOM 552 O O . MET A 1 73 ? -4.514 -7.410 -10.674 1.00 81.25 73 MET A O 1
ATOM 556 N N . VAL A 1 74 ? -3.402 -8.389 -12.365 1.00 83.31 74 VAL A N 1
ATOM 557 C CA . VAL A 1 74 ? -3.919 -9.742 -12.129 1.00 83.31 74 VAL A CA 1
ATOM 558 C C . VAL A 1 74 ? -3.617 -10.234 -10.702 1.00 83.31 74 VAL A C 1
ATOM 560 O O . VAL A 1 74 ? -4.574 -10.510 -9.974 1.00 83.31 74 VAL A O 1
ATOM 563 N N . PRO A 1 75 ? -2.358 -10.295 -10.220 1.00 87.44 75 PRO A N 1
ATOM 564 C CA . PRO A 1 75 ? -2.079 -10.761 -8.861 1.00 87.44 75 PRO A CA 1
ATOM 565 C C . PRO A 1 75 ? -2.670 -9.842 -7.785 1.00 87.44 75 PRO A C 1
ATOM 567 O O . PRO A 1 75 ? -3.111 -10.342 -6.754 1.00 87.44 75 PRO A O 1
ATOM 570 N N . SER A 1 76 ? -2.748 -8.527 -8.020 1.00 88.00 76 SER A N 1
ATOM 571 C CA . SER A 1 76 ? -3.355 -7.580 -7.073 1.00 88.00 76 SER A CA 1
ATOM 572 C C . SER A 1 76 ? -4.843 -7.874 -6.836 1.00 88.00 76 SER A C 1
ATOM 574 O O . SER A 1 76 ? -5.297 -7.954 -5.691 1.00 88.00 76 SER A O 1
ATOM 576 N N . ILE A 1 77 ? -5.594 -8.139 -7.910 1.00 91.44 77 ILE A N 1
ATOM 577 C CA . ILE A 1 77 ? -7.013 -8.510 -7.828 1.00 91.44 77 ILE A CA 1
ATOM 578 C C . ILE A 1 77 ? -7.175 -9.865 -7.128 1.00 91.44 77 ILE A C 1
ATOM 580 O O . ILE A 1 77 ? -8.015 -9.995 -6.236 1.00 91.44 77 ILE A O 1
ATOM 584 N N . PHE A 1 78 ? -6.348 -10.860 -7.466 1.00 93.06 78 PHE A N 1
ATOM 585 C CA . PHE A 1 78 ? -6.392 -12.174 -6.815 1.00 93.06 78 PHE A CA 1
ATOM 586 C C . PHE A 1 78 ? -6.112 -12.091 -5.308 1.00 93.06 78 PHE A C 1
ATOM 588 O O . PHE A 1 78 ? -6.851 -12.682 -4.519 1.00 93.06 78 PHE A O 1
ATOM 595 N N . VAL A 1 79 ? -5.109 -11.315 -4.887 1.00 95.19 79 VAL A N 1
ATOM 596 C CA . VAL A 1 79 ? -4.808 -11.092 -3.463 1.00 95.19 79 VAL A CA 1
ATOM 597 C C . VAL A 1 79 ? -5.974 -10.392 -2.759 1.00 95.19 79 VAL A C 1
ATOM 599 O O . VAL A 1 79 ? -6.355 -10.796 -1.657 1.00 95.19 79 VAL A O 1
ATOM 602 N N . GLY A 1 80 ? -6.591 -9.398 -3.405 1.00 95.44 80 GLY A N 1
ATOM 603 C CA . GLY A 1 80 ? -7.776 -8.714 -2.884 1.00 95.44 80 GLY A CA 1
ATOM 604 C C . GLY A 1 80 ? -8.960 -9.660 -2.664 1.00 95.44 80 GLY A C 1
ATOM 605 O O . GLY A 1 80 ? -9.558 -9.662 -1.585 1.00 95.44 80 GLY A O 1
ATOM 606 N N . ILE A 1 81 ? -9.261 -10.515 -3.645 1.00 96.12 81 ILE A N 1
ATOM 607 C CA . ILE A 1 81 ? -10.352 -11.497 -3.558 1.00 96.12 81 ILE A CA 1
ATOM 608 C C . ILE A 1 81 ? -10.074 -12.521 -2.452 1.00 96.12 81 ILE A C 1
ATOM 610 O O . ILE A 1 81 ? -10.954 -12.787 -1.634 1.00 96.12 81 ILE A O 1
ATOM 614 N N . ILE A 1 82 ? -8.854 -13.065 -2.378 1.00 96.50 82 ILE A N 1
ATOM 615 C CA . ILE A 1 82 ? -8.480 -14.048 -1.349 1.00 96.50 82 ILE A CA 1
ATOM 616 C C . ILE A 1 82 ? -8.606 -13.435 0.051 1.00 96.50 82 ILE A C 1
ATOM 618 O O . ILE A 1 82 ? -9.215 -14.041 0.934 1.00 96.50 82 ILE A O 1
ATOM 622 N N . SER A 1 83 ? -8.098 -12.216 0.246 1.00 96.19 83 SER A N 1
ATOM 623 C CA . SER A 1 83 ? -8.216 -11.486 1.514 1.00 96.19 83 SER A CA 1
ATOM 624 C C . SER A 1 83 ? -9.680 -11.269 1.913 1.00 96.19 83 SER A C 1
ATOM 626 O O . SER A 1 83 ? -10.073 -11.561 3.046 1.00 96.19 83 SER A O 1
ATOM 628 N N . PHE A 1 84 ? -10.524 -10.847 0.967 1.00 96.88 84 PHE A N 1
ATOM 629 C CA . PHE A 1 84 ? -11.949 -10.637 1.213 1.00 96.88 84 PHE A CA 1
ATOM 630 C C . PHE A 1 84 ? -12.677 -11.934 1.592 1.00 96.88 84 PHE A C 1
ATOM 632 O O . PHE A 1 84 ? -13.447 -11.947 2.554 1.00 96.88 84 PHE A O 1
ATOM 639 N N . VAL A 1 85 ? -12.407 -13.040 0.891 1.00 97.25 85 VAL A N 1
ATOM 640 C CA . VAL A 1 85 ? -12.998 -14.354 1.196 1.00 97.25 85 VAL A CA 1
ATOM 641 C C . VAL A 1 85 ? -12.565 -14.841 2.579 1.00 97.25 85 VAL A C 1
ATOM 643 O O . VAL A 1 85 ? -13.407 -15.313 3.347 1.00 97.25 85 VAL A O 1
ATOM 646 N N . LEU A 1 86 ? -11.289 -14.681 2.941 1.00 96.88 86 LEU A N 1
ATOM 647 C CA . LEU A 1 86 ? -10.792 -15.039 4.270 1.00 96.88 86 LEU A CA 1
ATOM 648 C C . LEU A 1 86 ? -11.486 -14.220 5.363 1.00 96.88 86 LEU A C 1
ATOM 650 O O . LEU A 1 86 ? -12.031 -14.807 6.300 1.00 96.88 86 LEU A O 1
ATOM 654 N N . LEU A 1 87 ? -11.568 -12.896 5.219 1.00 96.69 87 LEU A N 1
ATOM 655 C CA . LEU A 1 87 ? -12.264 -12.032 6.177 1.00 96.69 87 LEU A CA 1
ATOM 656 C C . LEU A 1 87 ? -13.752 -12.383 6.291 1.00 96.69 87 LEU A C 1
ATOM 658 O O . LEU A 1 87 ? -14.264 -12.536 7.402 1.00 96.69 87 LEU A O 1
ATOM 662 N N . ALA A 1 88 ? -14.440 -12.584 5.166 1.00 96.44 88 ALA A N 1
ATOM 663 C CA . ALA A 1 88 ? -15.841 -12.991 5.153 1.00 96.44 88 ALA A CA 1
ATOM 664 C C . ALA A 1 88 ? -16.045 -14.355 5.834 1.00 96.44 88 ALA A C 1
ATOM 666 O O . ALA A 1 88 ? -16.994 -14.523 6.605 1.00 96.44 88 ALA A O 1
ATOM 667 N N . SER A 1 89 ? -15.137 -15.312 5.614 1.00 95.31 89 SER A N 1
ATOM 668 C CA . SER A 1 89 ? -15.179 -16.631 6.252 1.00 95.31 89 SER A CA 1
ATOM 669 C C . SER A 1 89 ? -14.959 -16.550 7.767 1.00 95.31 89 SER A C 1
ATOM 671 O O . SER A 1 89 ? -15.705 -17.180 8.519 1.00 95.31 89 SER A O 1
ATOM 673 N N . ILE A 1 90 ? -14.021 -15.713 8.229 1.00 96.25 90 ILE A N 1
ATOM 674 C CA . ILE A 1 90 ? -13.753 -15.471 9.652 1.00 96.25 90 ILE A CA 1
ATOM 675 C C . ILE A 1 90 ? -14.968 -14.813 10.300 1.00 96.25 90 ILE A C 1
ATOM 677 O O . ILE A 1 90 ? -15.442 -15.284 11.331 1.00 96.25 90 ILE A O 1
ATOM 681 N N . VAL A 1 91 ? -15.535 -13.773 9.682 1.00 95.69 91 VAL A N 1
ATOM 682 C CA . VAL A 1 91 ? -16.744 -13.107 10.186 1.00 95.69 91 VAL A CA 1
ATOM 683 C C . VAL A 1 91 ? -17.918 -14.085 10.229 1.00 95.69 91 VAL A C 1
ATOM 685 O O . VAL A 1 91 ? -18.619 -14.155 11.239 1.00 95.69 91 VAL A O 1
ATOM 688 N N . ALA A 1 92 ? -18.127 -14.885 9.182 1.00 95.25 92 ALA A N 1
ATOM 689 C CA . ALA A 1 92 ? -19.174 -15.902 9.159 1.00 95.25 92 ALA A CA 1
ATOM 690 C C . ALA A 1 92 ? -18.958 -16.964 10.247 1.00 95.25 92 ALA A C 1
ATOM 692 O O . ALA A 1 92 ? -19.915 -17.345 10.924 1.00 95.25 92 ALA A O 1
ATOM 693 N N . TYR A 1 93 ? -17.717 -17.403 10.464 1.00 94.75 93 TYR A N 1
ATOM 694 C CA . TYR A 1 93 ? -17.360 -18.343 11.521 1.00 94.75 93 TYR A CA 1
ATOM 695 C C . TYR A 1 93 ? -17.594 -17.747 12.912 1.00 94.75 93 TYR A C 1
ATOM 697 O O . TYR A 1 93 ? -18.260 -18.376 13.732 1.00 94.75 93 TYR A O 1
ATOM 705 N N . CYS A 1 94 ? -17.153 -16.513 13.164 1.00 91.75 94 CYS A N 1
ATOM 706 C CA . CYS A 1 94 ? -17.385 -15.794 14.416 1.00 91.75 94 CYS A CA 1
ATOM 707 C C . CYS A 1 94 ? -18.880 -15.591 14.682 1.00 91.75 94 CYS A C 1
ATOM 709 O O . CYS A 1 94 ? -19.342 -15.838 15.794 1.00 91.75 94 CYS A O 1
ATOM 711 N N . ARG A 1 95 ? -19.668 -15.225 13.662 1.00 88.88 95 ARG A N 1
ATOM 712 C CA . ARG A 1 95 ? -21.129 -15.086 13.787 1.00 88.88 95 ARG A CA 1
ATOM 713 C C . ARG A 1 95 ? -21.805 -16.430 14.041 1.00 88.88 95 ARG A C 1
ATOM 715 O O . ARG A 1 95 ? -22.691 -16.505 14.887 1.00 88.88 95 ARG A O 1
ATOM 722 N N . ARG A 1 96 ? -21.384 -17.503 13.362 1.00 86.31 96 ARG A N 1
ATOM 723 C CA . ARG A 1 96 ? -21.896 -18.864 13.606 1.00 86.31 96 ARG A CA 1
ATOM 724 C C . ARG A 1 96 ? -21.534 -19.354 15.005 1.00 86.31 96 ARG A C 1
ATOM 726 O O . ARG A 1 96 ? -22.393 -19.904 15.687 1.00 86.31 96 ARG A O 1
ATOM 733 N N . ARG A 1 97 ? -20.301 -19.119 15.456 1.00 82.25 97 ARG A N 1
ATOM 734 C CA . ARG A 1 97 ? -19.834 -19.478 16.799 1.00 82.25 97 ARG A CA 1
ATOM 735 C C . ARG A 1 97 ? -20.559 -18.678 17.876 1.00 82.25 97 ARG A C 1
ATOM 737 O O . ARG A 1 97 ? -21.029 -19.272 18.834 1.00 82.25 97 ARG A O 1
ATOM 744 N N . SER A 1 98 ? -20.724 -17.371 17.692 1.00 76.00 98 SER A N 1
ATOM 745 C CA . SER A 1 98 ? -21.500 -16.520 18.599 1.00 76.00 98 SER A CA 1
ATOM 746 C C . SER A 1 98 ? -22.956 -16.979 18.693 1.00 76.00 98 SER A C 1
ATOM 748 O O . SER A 1 98 ? -23.468 -17.112 19.797 1.00 76.00 98 SER A O 1
ATOM 750 N N . ARG A 1 99 ? -23.599 -17.335 17.569 1.00 76.38 99 ARG A N 1
ATOM 751 C CA . ARG A 1 99 ? -24.959 -17.904 17.578 1.00 76.38 99 ARG A CA 1
ATOM 752 C C . ARG A 1 99 ? -25.039 -19.254 18.292 1.00 76.38 99 ARG A C 1
ATOM 754 O O . ARG A 1 99 ? -25.994 -19.479 19.021 1.00 76.38 99 ARG A O 1
ATOM 761 N N . ARG A 1 100 ? -24.046 -20.135 18.120 1.00 71.06 100 ARG A N 1
ATOM 762 C CA . ARG A 1 100 ? -23.972 -21.413 18.857 1.00 71.06 100 ARG A CA 1
ATOM 763 C C . ARG A 1 100 ? -23.784 -21.189 20.356 1.00 71.06 100 ARG A C 1
ATOM 765 O O . ARG A 1 100 ? -24.485 -21.806 21.145 1.00 71.06 100 ARG A O 1
ATOM 772 N N . ASN A 1 101 ? -22.905 -20.263 20.732 1.00 64.31 101 ASN A N 1
ATOM 773 C CA . ASN A 1 101 ? -22.699 -19.886 22.125 1.00 64.31 101 ASN A CA 1
ATOM 774 C C . ASN A 1 101 ? -23.954 -19.236 22.718 1.00 64.31 101 ASN A C 1
ATOM 776 O O . ASN A 1 101 ? -24.278 -19.534 23.850 1.00 64.31 101 ASN A O 1
ATOM 780 N N . ALA A 1 102 ? -24.690 -18.411 21.968 1.00 62.19 102 ALA A N 1
ATOM 781 C CA . ALA A 1 102 ? -25.953 -17.824 22.422 1.00 62.19 102 ALA A CA 1
ATOM 782 C C . ALA A 1 102 ? -27.069 -18.872 22.570 1.00 62.19 102 ALA A C 1
ATOM 784 O O . ALA A 1 102 ? -27.896 -18.755 23.462 1.00 62.19 102 ALA A O 1
ATOM 785 N N . ALA A 1 103 ? -27.075 -19.908 21.726 1.00 61.50 103 ALA A N 1
ATOM 786 C CA . ALA A 1 103 ? -28.016 -21.022 21.838 1.00 61.50 103 ALA A CA 1
ATOM 787 C C . ALA A 1 103 ? -27.679 -21.985 22.995 1.00 61.50 103 ALA A C 1
ATOM 789 O O . ALA A 1 103 ? -28.569 -22.675 23.480 1.00 61.50 103 ALA A O 1
ATOM 790 N N . GLN A 1 104 ? -26.415 -22.042 23.433 1.00 56.88 104 GLN A N 1
ATOM 791 C CA . GLN A 1 104 ? -25.967 -22.842 24.585 1.00 56.88 104 GLN A CA 1
ATOM 792 C C . GLN A 1 104 ? -25.831 -22.035 25.886 1.00 56.88 104 GLN A C 1
ATOM 794 O O . GLN A 1 104 ? -25.714 -22.620 26.960 1.00 56.88 104 GLN A O 1
ATOM 799 N N . ALA A 1 105 ? -25.841 -20.705 25.815 1.00 48.56 105 ALA A N 1
ATOM 800 C CA . ALA A 1 105 ? -25.741 -19.830 26.968 1.00 48.56 105 ALA A CA 1
ATOM 801 C C . ALA A 1 105 ? -27.132 -19.538 27.534 1.00 48.56 105 ALA A C 1
ATOM 803 O O . ALA A 1 105 ? -27.855 -18.672 27.044 1.00 48.56 105 ALA A O 1
ATOM 804 N N . SER A 1 106 ? -27.463 -20.207 28.637 1.00 53.94 106 SER A N 1
ATOM 805 C CA . SER A 1 106 ? -28.354 -19.638 29.654 1.00 53.94 106 SER A CA 1
ATOM 806 C C . SER A 1 106 ? -27.938 -18.184 29.951 1.00 53.94 106 SER A C 1
ATOM 808 O O . SER A 1 106 ? -26.742 -17.889 29.877 1.00 53.94 106 SER A O 1
ATOM 810 N N . PRO A 1 107 ? -28.875 -17.266 30.269 1.00 49.06 107 PRO A N 1
ATOM 811 C CA . PRO A 1 107 ? -28.607 -15.828 30.335 1.00 49.06 107 PRO A CA 1
ATOM 812 C C . PRO A 1 107 ? -27.430 -15.536 31.269 1.00 49.06 107 PRO A C 1
ATOM 814 O O . PRO A 1 107 ? -27.516 -15.694 32.487 1.00 49.06 107 PRO A O 1
ATOM 817 N N . ILE A 1 108 ? -26.300 -15.160 30.671 1.00 54.78 108 ILE A N 1
ATOM 818 C CA . ILE A 1 108 ? -25.038 -14.983 31.378 1.00 54.78 108 ILE A CA 1
ATOM 819 C C . ILE A 1 108 ? -25.138 -13.673 32.154 1.00 54.78 108 ILE A C 1
ATOM 821 O O . ILE A 1 108 ? -25.273 -12.592 31.580 1.00 54.78 108 ILE A O 1
ATOM 825 N N . ASN A 1 109 ? -25.112 -13.797 33.477 1.00 47.38 109 ASN A N 1
ATOM 826 C CA . ASN A 1 109 ? -25.062 -12.690 34.417 1.00 47.38 109 ASN A CA 1
ATOM 827 C C . ASN A 1 109 ? -23.816 -11.836 34.124 1.00 47.38 109 ASN A C 1
ATOM 829 O O . ASN A 1 109 ? -22.701 -12.353 34.081 1.00 47.38 109 ASN A O 1
ATOM 833 N N . LEU A 1 110 ? -24.010 -10.534 33.912 1.00 50.41 110 LEU A N 1
ATOM 834 C CA . LEU A 1 110 ? -22.973 -9.569 33.542 1.00 50.41 110 LEU A CA 1
ATOM 835 C C . LEU A 1 110 ? -22.096 -9.198 34.757 1.00 50.41 110 LEU A C 1
ATOM 837 O O . LEU A 1 110 ? -22.105 -8.064 35.234 1.00 50.41 110 LEU A O 1
ATOM 841 N N . LYS A 1 111 ? -21.355 -10.159 35.307 1.00 45.66 111 LYS A N 1
ATOM 842 C CA . LYS A 1 111 ? -20.340 -9.908 36.338 1.00 45.66 111 LYS A CA 1
ATOM 843 C C . LYS A 1 111 ? -19.081 -10.675 35.964 1.00 45.66 111 LYS A C 1
ATOM 845 O O . LYS A 1 111 ? -19.157 -11.880 35.799 1.00 45.66 111 LYS A O 1
ATOM 850 N N . GLN A 1 112 ? -17.952 -9.965 35.892 1.00 55.06 112 GLN A N 1
ATOM 851 C CA . GLN A 1 112 ? -16.632 -10.424 35.415 1.00 55.06 112 GLN A CA 1
ATOM 852 C C . GLN A 1 112 ? -16.581 -10.541 33.880 1.00 55.06 112 GLN A C 1
ATOM 854 O O . GLN A 1 112 ? -17.415 -11.182 33.269 1.00 55.06 112 GLN A O 1
ATOM 859 N N . SER A 1 113 ? -15.658 -9.942 33.135 1.00 55.25 113 SER A N 1
ATOM 860 C CA . SER A 1 113 ? -14.361 -9.359 33.461 1.00 55.25 113 SER A CA 1
ATOM 861 C C . SER A 1 113 ? -13.882 -8.579 32.226 1.00 55.25 113 SER A C 1
ATOM 863 O O . SER A 1 113 ? -13.515 -9.184 31.220 1.00 55.25 113 SER A O 1
ATOM 865 N N . LEU A 1 114 ? -13.883 -7.246 32.267 1.00 51.66 114 LEU A N 1
ATOM 866 C CA . LEU A 1 114 ? -13.179 -6.430 31.261 1.00 51.66 114 LEU A CA 1
ATOM 867 C C . LEU A 1 114 ? -12.582 -5.161 31.875 1.00 51.66 114 LEU A C 1
ATOM 869 O O . LEU A 1 114 ? -12.444 -4.134 31.228 1.00 51.66 114 LEU A O 1
ATOM 873 N N . LEU A 1 115 ? -12.226 -5.224 33.152 1.00 49.12 115 LEU A N 1
ATOM 874 C CA . LEU A 1 115 ? -11.375 -4.229 33.780 1.00 49.12 115 LEU A CA 1
ATOM 875 C C . LEU A 1 115 ? -10.371 -5.020 34.602 1.00 49.12 115 LEU A C 1
ATOM 877 O O . LEU A 1 115 ? -10.744 -5.743 35.524 1.00 49.12 115 LEU A O 1
ATOM 881 N N . VAL A 1 116 ? -9.106 -4.952 34.199 1.00 52.31 116 VAL A N 1
ATOM 882 C CA . VAL A 1 116 ? -7.981 -5.466 34.977 1.00 52.31 116 VAL A CA 1
ATOM 883 C C . VAL A 1 116 ? -8.010 -4.719 36.309 1.00 52.31 116 VAL A C 1
ATOM 885 O O . VAL A 1 116 ? -7.597 -3.563 36.389 1.00 52.31 116 VAL A O 1
ATOM 888 N N . ALA A 1 117 ? -8.565 -5.366 37.335 1.00 54.94 117 ALA A N 1
ATOM 889 C CA . ALA A 1 117 ? -8.781 -4.792 38.663 1.00 54.94 117 ALA A CA 1
ATOM 890 C C . ALA A 1 117 ? -7.470 -4.393 39.367 1.00 54.94 117 ALA A C 1
ATOM 892 O O . ALA A 1 117 ? -7.496 -3.723 40.389 1.00 54.94 117 ALA A O 1
ATOM 893 N N . GLU A 1 118 ? -6.325 -4.777 38.802 1.00 52.19 118 GLU A N 1
ATOM 894 C CA . GLU A 1 118 ? -4.998 -4.572 39.377 1.00 52.19 118 GLU A CA 1
ATOM 895 C C . GLU A 1 118 ? -4.321 -3.253 38.960 1.00 52.19 118 GLU A C 1
ATOM 897 O O . GLU A 1 118 ? -3.240 -2.940 39.450 1.00 52.19 118 GLU A O 1
ATOM 902 N N . ARG A 1 119 ? -4.914 -2.464 38.047 1.00 50.78 119 ARG A N 1
ATOM 903 C CA . ARG A 1 119 ? -4.297 -1.211 37.548 1.00 50.78 119 ARG A CA 1
ATOM 904 C C . ARG A 1 119 ? -5.082 0.067 37.800 1.00 50.78 119 ARG A C 1
ATOM 906 O O . ARG A 1 119 ? -4.611 1.145 37.448 1.00 50.78 119 ARG A O 1
ATOM 913 N N . TYR A 1 120 ? -6.239 -0.034 38.437 1.00 52.34 120 TYR A N 1
ATOM 914 C CA . TYR A 1 120 ? -6.953 1.131 38.930 1.00 52.34 120 TYR A CA 1
ATOM 915 C C . TYR A 1 120 ? -6.809 1.143 40.441 1.00 52.34 120 TYR A C 1
ATOM 917 O O . TYR A 1 120 ? -7.298 0.233 41.100 1.00 52.34 120 TYR A O 1
ATOM 925 N N . ALA A 1 121 ? -6.157 2.169 40.992 1.00 64.25 121 ALA A N 1
ATOM 926 C CA . ALA A 1 121 ? -6.411 2.530 42.378 1.00 64.25 121 ALA A CA 1
ATOM 927 C C . ALA A 1 121 ? -7.918 2.828 42.454 1.00 64.25 121 ALA A C 1
ATOM 929 O O . ALA A 1 121 ? -8.359 3.777 41.793 1.00 64.25 121 ALA A O 1
ATOM 930 N N . PRO A 1 122 ? -8.737 1.998 43.129 1.00 57.72 122 PRO A N 1
ATOM 931 C CA . PRO A 1 122 ? -10.155 2.277 43.226 1.00 57.72 122 PRO A CA 1
ATOM 932 C C . PRO A 1 122 ? -10.278 3.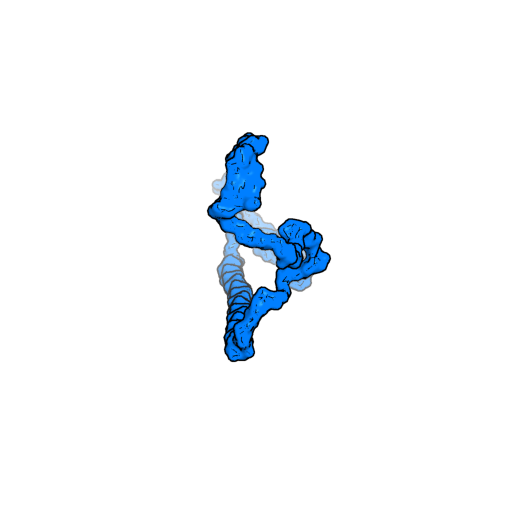617 43.937 1.00 57.72 122 PRO A C 1
ATOM 934 O O . PRO A 1 122 ? -9.841 3.776 45.076 1.00 57.72 122 PRO A O 1
ATOM 937 N N . ASN A 1 123 ? -10.808 4.608 43.224 1.00 50.50 123 ASN A N 1
ATOM 938 C CA . ASN A 1 123 ? -11.152 5.882 43.824 1.00 50.50 123 ASN A CA 1
ATOM 939 C C . ASN A 1 123 ? -12.071 5.564 45.022 1.00 50.50 123 ASN A C 1
ATOM 941 O O . ASN A 1 123 ? -13.106 4.924 44.810 1.00 50.50 123 ASN A O 1
ATOM 945 N N . PRO A 1 124 ? -11.708 5.950 46.261 1.00 58.41 124 PRO A N 1
ATOM 946 C CA . PRO A 1 124 ? -12.418 5.535 47.472 1.00 58.41 124 PRO A CA 1
ATOM 947 C C . PRO A 1 124 ? -13.892 5.960 47.491 1.00 58.41 124 PRO A C 1
ATOM 949 O O . PRO A 1 124 ? -14.675 5.425 48.269 1.00 58.41 124 PRO A O 1
ATOM 952 N N . GLN A 1 125 ? -14.291 6.865 46.594 1.00 57.72 125 GLN A N 1
ATOM 953 C CA . GLN A 1 125 ? -15.682 7.253 46.365 1.00 57.72 125 GLN A CA 1
ATOM 954 C C . GLN A 1 125 ? -16.548 6.153 45.714 1.00 57.72 125 GLN A C 1
ATOM 956 O O . GLN A 1 125 ? -17.770 6.259 45.749 1.00 57.72 125 GLN A O 1
ATOM 961 N N . TYR A 1 126 ? -15.947 5.094 45.154 1.00 54.78 126 TYR A N 1
ATOM 962 C CA . TYR A 1 126 ? -16.651 3.928 44.591 1.00 54.78 126 TYR A CA 1
ATOM 963 C C . TYR A 1 126 ? -16.363 2.625 45.334 1.00 54.78 126 TYR A C 1
ATOM 965 O O . TYR A 1 126 ? -16.831 1.565 44.912 1.00 54.78 126 TYR A O 1
ATOM 973 N N . SER A 1 127 ? -15.611 2.676 46.435 1.00 54.38 127 SER A N 1
ATOM 974 C CA . SER A 1 127 ? -15.555 1.551 47.358 1.00 54.38 127 SER A CA 1
ATOM 975 C C . SER A 1 127 ? -16.985 1.287 47.802 1.00 54.38 127 SER A C 1
ATOM 977 O O . SER A 1 127 ? -17.595 2.133 48.454 1.00 54.38 127 SER A O 1
ATOM 979 N N . THR A 1 128 ? -17.540 0.143 47.406 1.00 54.19 128 THR A N 1
ATOM 980 C CA . THR A 1 128 ? -18.792 -0.387 47.935 1.00 54.19 128 THR A CA 1
ATOM 981 C C . THR A 1 128 ? -18.629 -0.517 49.439 1.00 54.19 128 THR A C 1
ATOM 983 O O . THR A 1 128 ? -18.188 -1.545 49.948 1.00 54.19 128 THR A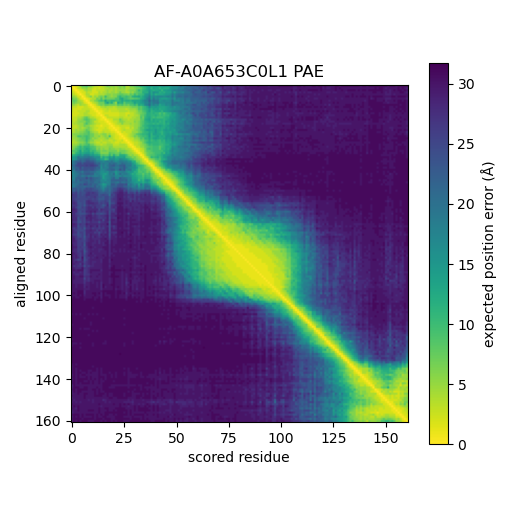 O 1
ATOM 986 N N . CYS A 1 129 ? -18.944 0.566 50.143 1.00 49.09 129 CYS A N 1
ATOM 987 C CA . CYS A 1 129 ? -19.283 0.534 51.541 1.00 49.09 129 CYS A CA 1
ATOM 988 C C . CYS A 1 129 ? -20.397 -0.504 51.619 1.00 49.09 129 CYS A C 1
ATOM 990 O O . CYS A 1 129 ? -21.445 -0.331 50.987 1.00 49.09 129 CYS A O 1
ATOM 992 N N . SER A 1 130 ? -20.136 -1.633 52.281 1.00 56.56 130 SER A N 1
ATOM 993 C CA . SER A 1 130 ? -21.201 -2.545 52.677 1.00 56.56 130 SER A CA 1
ATOM 994 C C . SER A 1 130 ? -22.275 -1.668 53.291 1.00 56.56 130 SER A C 1
ATOM 996 O O . SER A 1 130 ? -21.988 -0.970 54.261 1.00 56.56 130 SER A O 1
ATOM 998 N N . ALA A 1 131 ? -23.453 -1.623 52.667 1.00 57.41 131 ALA A N 1
ATOM 999 C CA . ALA A 1 131 ? -24.589 -0.841 53.122 1.00 57.41 131 ALA A CA 1
ATOM 1000 C C . ALA A 1 131 ? -25.068 -1.405 54.467 1.00 57.41 131 ALA A C 1
ATOM 1002 O O . ALA A 1 131 ? -26.080 -2.092 54.565 1.00 57.41 131 ALA A O 1
ATOM 1003 N N . ALA A 1 132 ? -24.294 -1.153 55.513 1.00 57.12 132 ALA A N 1
ATOM 1004 C CA . ALA A 1 132 ? -24.666 -1.343 56.888 1.00 57.12 132 ALA A CA 1
ATOM 1005 C C . ALA A 1 132 ? -25.441 -0.086 57.283 1.00 57.12 132 ALA A C 1
ATOM 1007 O O . ALA A 1 132 ? -24.875 0.912 57.715 1.00 57.12 132 ALA A O 1
ATOM 1008 N N . GLY A 1 133 ? -26.753 -0.145 57.053 1.00 60.25 133 GLY A N 1
ATOM 1009 C CA . GLY A 1 133 ? -27.727 0.586 57.854 1.00 60.25 133 GLY A CA 1
ATOM 1010 C C . GLY A 1 133 ? -27.742 2.106 57.723 1.00 60.25 133 GLY A C 1
ATOM 1011 O O . GLY A 1 133 ? -27.814 2.780 58.743 1.00 60.25 133 GLY A O 1
ATOM 1012 N N . VAL A 1 134 ? -27.757 2.662 56.508 1.00 59.34 134 VAL A N 1
ATOM 1013 C CA . VAL A 1 134 ? -28.267 4.035 56.346 1.00 59.34 134 VAL A CA 1
ATOM 1014 C C . VAL A 1 134 ? -29.784 3.941 56.146 1.00 59.34 134 VAL A C 1
ATOM 1016 O O . VAL A 1 134 ? -30.213 3.450 55.098 1.00 59.34 134 VAL A O 1
ATOM 1019 N N . PRO A 1 135 ? -30.616 4.329 57.133 1.00 63.28 135 PRO A N 1
ATOM 1020 C CA . PRO A 1 135 ? -32.063 4.275 56.981 1.00 63.28 135 PRO A CA 1
ATOM 1021 C C . PRO A 1 135 ? -32.494 5.227 55.864 1.00 63.28 135 PRO A C 1
ATOM 1023 O O . PRO A 1 135 ? -32.053 6.373 55.796 1.00 63.28 135 PRO A O 1
ATOM 1026 N N . VAL A 1 136 ? -33.362 4.748 54.972 1.00 68.50 136 VAL A N 1
ATOM 1027 C CA . VAL A 1 136 ? -33.964 5.580 53.927 1.00 68.50 136 VAL A CA 1
ATOM 1028 C C . VAL A 1 136 ? -34.948 6.536 54.605 1.00 68.50 136 VAL A C 1
ATOM 1030 O O . VAL A 1 136 ? -36.083 6.163 54.900 1.00 68.50 136 VAL A O 1
ATOM 1033 N N . LEU A 1 137 ? -34.489 7.753 54.899 1.00 67.88 137 LEU A N 1
ATOM 1034 C CA . LEU A 1 137 ? -35.297 8.807 55.508 1.00 67.88 137 LEU A CA 1
ATOM 1035 C C . LEU A 1 137 ? -36.320 9.338 54.503 1.00 67.88 137 LEU A C 1
ATOM 1037 O O . LEU A 1 137 ? -35.975 9.720 53.383 1.00 67.88 137 LEU A O 1
ATOM 1041 N N . ARG A 1 138 ? -37.591 9.356 54.907 1.00 72.69 138 ARG A N 1
ATOM 1042 C CA . ARG A 1 138 ? -38.672 9.932 54.106 1.00 72.69 138 ARG A CA 1
ATOM 1043 C C . ARG A 1 138 ? -38.710 11.444 54.307 1.00 72.69 138 ARG A C 1
ATOM 1045 O O . ARG A 1 138 ? -38.366 11.951 55.369 1.00 72.69 138 ARG A O 1
ATOM 1052 N N . LYS A 1 139 ? -39.116 12.186 53.279 1.00 69.38 139 LYS A N 1
ATOM 1053 C CA . LYS A 1 139 ? -39.083 13.656 53.308 1.00 69.38 139 LYS A CA 1
ATOM 1054 C C . LYS A 1 139 ? -40.029 14.231 54.367 1.00 69.38 139 LYS A C 1
ATOM 1056 O O . LYS A 1 139 ? -39.755 15.290 54.917 1.00 69.38 139 LYS A O 1
ATOM 1061 N N . GLU A 1 140 ? -41.118 13.529 54.661 1.00 76.19 140 GLU A N 1
ATOM 1062 C CA . GLU A 1 140 ? -42.155 13.966 55.599 1.00 76.19 140 GLU A CA 1
ATOM 1063 C C . GLU A 1 140 ? -41.711 13.849 57.065 1.00 76.19 140 GLU A C 1
ATOM 1065 O O . GLU A 1 140 ? -42.318 14.471 57.930 1.00 76.19 140 GLU A O 1
ATOM 1070 N N . THR A 1 141 ? -40.653 13.079 57.345 1.00 73.31 141 THR A N 1
ATOM 1071 C CA . THR A 1 141 ? -40.075 12.916 58.690 1.00 73.31 141 THR A CA 1
ATOM 1072 C C . THR A 1 141 ? -38.905 13.864 58.945 1.00 73.31 141 THR A C 1
ATOM 1074 O O . THR A 1 141 ? -38.174 13.679 59.905 1.00 73.31 141 THR A O 1
ATOM 1077 N N . LEU A 1 142 ? -38.661 14.835 58.062 1.00 75.00 142 LEU A N 1
ATOM 1078 C CA . LEU A 1 142 ? -37.561 15.786 58.193 1.00 75.00 142 LEU A CA 1
ATOM 1079 C C . LEU A 1 142 ? -38.120 17.181 58.454 1.00 75.00 142 LEU A C 1
ATOM 1081 O O . LEU A 1 142 ? -38.836 17.739 57.621 1.00 75.00 142 LEU A O 1
ATOM 1085 N N . SER A 1 143 ? -37.758 17.760 59.597 1.00 75.81 143 SER A N 1
ATOM 1086 C CA . SER A 1 143 ? -38.073 19.154 59.913 1.00 75.81 143 SER A CA 1
ATOM 1087 C C . SER A 1 143 ? -36.842 20.035 59.699 1.00 75.81 143 SER A C 1
ATOM 1089 O O . SER A 1 143 ? -35.740 19.714 60.145 1.00 75.81 143 SER A O 1
ATOM 1091 N N . PHE A 1 144 ? -37.003 21.140 58.968 1.00 78.75 144 PHE A N 1
ATOM 1092 C CA . PHE A 1 144 ? -35.924 22.099 58.726 1.00 78.75 144 PHE A CA 1
ATOM 1093 C C . PHE A 1 144 ? -35.928 23.150 59.833 1.00 78.75 144 PHE A C 1
ATOM 1095 O O . PHE A 1 144 ? -36.843 23.965 59.915 1.00 78.75 144 PHE A O 1
ATOM 1102 N N . LEU A 1 145 ? -34.908 23.129 60.688 1.00 76.62 145 LEU A N 1
ATOM 1103 C CA . LEU A 1 145 ? -34.857 23.963 61.889 1.00 76.62 145 LEU A CA 1
ATOM 1104 C C . LEU A 1 145 ? -34.218 25.327 61.631 1.00 76.62 145 LEU A C 1
ATOM 1106 O O . LEU A 1 145 ? -34.761 26.359 62.016 1.00 76.62 145 LEU A O 1
ATOM 1110 N N . LYS A 1 146 ? -33.026 25.348 61.023 1.00 79.06 146 LYS A N 1
ATOM 1111 C CA . LYS A 1 146 ? -32.241 26.580 60.863 1.00 79.06 146 LYS A CA 1
ATOM 1112 C C . LYS A 1 146 ? -31.454 26.581 59.563 1.00 79.06 146 LYS A C 1
ATOM 1114 O O . LYS A 1 146 ? -30.769 25.607 59.266 1.00 79.06 146 LYS A O 1
ATOM 1119 N N . GLU A 1 147 ? -31.505 27.688 58.831 1.00 82.88 147 GLU A N 1
ATOM 1120 C CA . GLU A 1 147 ? -30.636 27.925 57.677 1.00 82.88 147 GLU A CA 1
ATOM 1121 C C . GLU A 1 147 ? -29.185 28.092 58.158 1.00 82.88 147 GLU A C 1
ATOM 1123 O O . GLU A 1 147 ? -28.879 28.938 59.001 1.00 82.88 147 GLU A O 1
ATOM 1128 N N . VAL A 1 148 ? -28.306 27.216 57.680 1.00 85.38 148 VAL A N 1
ATOM 1129 C CA . VAL A 1 148 ? -26.878 27.187 58.027 1.00 85.38 148 VAL A CA 1
ATOM 1130 C C . VAL A 1 148 ? -26.081 28.071 57.067 1.00 85.38 148 VAL A C 1
ATOM 1132 O O . VAL A 1 148 ? -25.081 28.658 57.471 1.00 85.38 148 VAL A O 1
ATOM 1135 N N . GLY A 1 149 ? -26.542 28.212 55.823 1.00 86.50 149 GLY A N 1
ATOM 1136 C CA . GLY A 1 149 ? -25.965 29.134 54.849 1.00 86.50 149 GLY A CA 1
ATOM 1137 C C . GLY A 1 149 ? -26.508 28.932 53.437 1.00 86.50 149 GLY A C 1
ATOM 1138 O O . GLY A 1 149 ? -27.144 27.920 53.140 1.00 86.50 149 GLY A O 1
ATOM 1139 N N . GLU A 1 150 ? -26.214 29.894 52.565 1.00 91.75 150 GLU A N 1
ATOM 1140 C CA . GLU A 1 150 ? -26.573 29.888 51.147 1.00 91.75 150 GLU A CA 1
ATOM 1141 C C . GLU A 1 150 ? -25.308 30.011 50.293 1.00 91.75 150 GLU A C 1
ATOM 1143 O O . GLU A 1 150 ? -24.445 30.852 50.551 1.00 91.75 150 GLU A O 1
ATOM 1148 N N . GLY A 1 151 ? -25.185 29.152 49.282 1.00 86.62 151 GLY A N 1
ATOM 1149 C CA . GLY A 1 151 ? -24.089 29.190 48.316 1.00 86.62 151 GLY A CA 1
ATOM 1150 C C . GLY A 1 151 ? -24.591 29.019 46.885 1.00 86.62 151 GLY A C 1
ATOM 1151 O O . GLY A 1 151 ? -25.790 28.948 46.633 1.00 86.62 151 GLY A O 1
ATOM 1152 N N . CYS A 1 152 ? -23.668 28.870 45.930 1.00 84.12 152 CYS A N 1
ATOM 1153 C CA . CYS A 1 152 ? -24.006 28.676 44.508 1.00 84.12 152 CYS A CA 1
ATOM 1154 C C . CYS A 1 152 ? -24.866 27.429 44.215 1.00 84.12 152 CYS A C 1
ATOM 1156 O O . CYS A 1 152 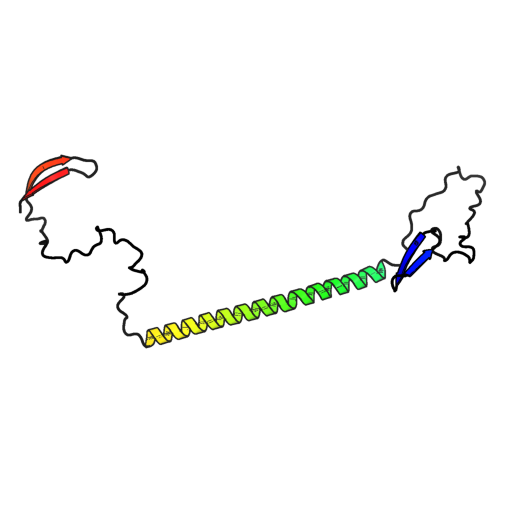? -25.396 27.300 43.118 1.00 84.12 152 CYS A O 1
ATOM 1158 N N . PHE A 1 153 ? -25.007 26.518 45.180 1.00 79.38 153 PHE A N 1
ATOM 1159 C CA . PHE A 1 153 ? -25.814 25.300 45.073 1.00 79.38 153 PHE A CA 1
ATOM 1160 C C . PHE A 1 153 ? -27.127 25.374 45.869 1.00 79.38 153 PHE A C 1
ATOM 1162 O O . PHE A 1 153 ? -27.811 24.364 46.024 1.00 79.38 153 PHE A O 1
ATOM 1169 N N . GLY A 1 154 ? -27.489 26.561 46.364 1.00 86.50 154 GLY A N 1
ATOM 1170 C CA . GLY A 1 154 ? -28.712 26.807 47.119 1.00 86.50 154 GLY A CA 1
ATOM 1171 C C . GLY A 1 154 ? -28.505 26.846 48.632 1.00 86.50 154 GLY A C 1
ATOM 1172 O O . GLY A 1 154 ? -27.386 26.970 49.138 1.00 86.50 154 GLY A O 1
ATOM 1173 N N . LYS A 1 155 ? -29.627 26.783 49.351 1.00 90.88 155 LYS A N 1
ATOM 1174 C CA . LYS A 1 155 ? -29.701 26.945 50.805 1.00 90.88 155 LYS A CA 1
ATOM 1175 C C . LYS A 1 155 ? -29.539 25.620 51.528 1.00 90.88 155 LYS A C 1
ATOM 1177 O O . LYS A 1 155 ? -30.166 24.624 51.167 1.00 90.88 155 LYS A O 1
ATOM 1182 N N . VAL A 1 156 ? -28.739 25.628 52.585 1.00 87.75 156 VAL A N 1
ATOM 1183 C CA . VAL A 1 156 ? -28.503 24.471 53.449 1.00 87.75 156 VAL A CA 1
ATOM 1184 C C . VAL A 1 156 ? -29.193 24.701 54.784 1.00 87.75 156 VAL A C 1
ATOM 1186 O O . VAL A 1 156 ? -28.995 25.728 55.430 1.00 87.75 156 VAL A O 1
ATOM 1189 N N . PHE A 1 157 ? -29.974 23.718 55.222 1.00 85.81 157 PHE A N 1
ATOM 1190 C CA . PHE A 1 157 ? -30.706 23.753 56.483 1.00 85.81 157 PHE A CA 1
ATOM 1191 C C . PHE A 1 157 ? -30.221 22.645 57.416 1.00 85.81 157 PHE A C 1
ATOM 1193 O O . PHE A 1 157 ? -29.932 21.530 56.981 1.00 85.81 157 PHE A O 1
ATOM 1200 N N . LYS A 1 158 ? -30.180 22.934 58.717 1.00 83.94 158 LYS A N 1
ATOM 1201 C CA . LYS A 1 158 ? -30.053 21.920 59.763 1.00 83.94 158 LYS A CA 1
ATOM 1202 C C . LYS A 1 158 ? -31.391 21.188 59.876 1.00 83.94 158 LYS A C 1
ATOM 1204 O O . LYS A 1 158 ? -32.394 21.819 60.211 1.00 83.94 158 LYS A O 1
ATOM 1209 N N . GLY A 1 159 ? -31.393 19.893 59.576 1.00 77.81 159 GLY A N 1
ATOM 1210 C CA . GLY A 1 159 ? -32.545 19.015 59.764 1.00 77.81 159 GLY A CA 1
ATOM 1211 C C . GLY A 1 159 ? -32.494 18.266 61.097 1.00 77.81 159 GLY A C 1
ATOM 1212 O O . GLY A 1 159 ? -31.407 18.025 61.624 1.00 77.81 159 GLY A O 1
ATOM 1213 N N . GLU A 1 160 ? -33.659 17.888 61.611 1.00 75.62 160 GLU A N 1
ATOM 1214 C CA . GLU A 1 160 ? -33.841 16.913 62.696 1.00 75.62 160 GLU A CA 1
ATOM 1215 C C . GLU A 1 160 ? -34.823 15.825 62.233 1.00 75.62 160 GLU A C 1
ATOM 1217 O O . GLU A 1 160 ? -35.685 16.095 61.385 1.00 75.62 160 GLU A O 1
ATOM 1222 N N . PHE A 1 161 ? -34.617 14.602 62.732 1.00 68.19 161 PHE A N 1
ATOM 1223 C CA . PHE A 1 161 ? -35.419 13.410 62.443 1.00 68.19 161 PHE A CA 1
ATOM 1224 C C . PHE A 1 161 ? -36.389 13.122 63.586 1.00 68.19 161 PHE A C 1
ATOM 1226 O O . PHE A 1 161 ? -35.930 13.204 64.747 1.00 68.19 161 PHE A O 1
#

Solvent-accessible surface area (backbone atoms only — not comparable to full-atom values): 10647 Å² total; per-residue (Å²): 112,48,72,45,86,40,84,90,90,36,73,46,60,24,24,80,89,76,67,43,71,46,46,97,86,70,45,62,89,79,87,80,80,81,82,59,97,88,65,90,84,71,78,84,83,72,76,87,77,86,76,87,62,69,71,66,51,50,57,56,50,51,56,50,51,51,51,53,50,48,66,51,50,54,58,52,52,51,51,52,51,52,52,51,52,51,52,52,49,50,51,51,47,53,52,51,49,50,52,52,48,57,74,69,46,70,88,76,72,96,66,87,83,92,66,74,75,88,77,54,82,75,58,75,91,69,57,79,67,75,86,76,76,79,77,88,77,57,76,89,58,52,48,77,75,43,81,76,49,73,56,100,89,48,77,41,59,45,68,51,118

Secondary structure (DSSP, 8-state):
-EEEEETTTEEEEE-TTT-PPPPTTSPPPP------TT--S----PPP---SSHHHHHHHHHHHHHHHHHHHHHHHHHHHHHHHHHHHHHHHHHHHHHHHHHHH-----S-S-SS-TTSS---GGGS-----------GGG-EEEEEEEEETTEEEEEEE-

Nearest PDB structures (foldseek):
  8guw-assembly1_C  TM=4.460E-01  e=7.438E+00  Homo sapiens

Radius of gyration: 48.3 Å; Cα contacts (8 Å, |Δi|>4): 72; chains: 1; bounding box: 86×56×121 Å